Protein AF-A0A5T5I845-F1 (afdb_monomer_lite)

pLDDT: mean 85.7, std 6.38, range [66.94, 93.25]

Foldseek 3Di:
DVVVVLLVLLQVLLVVCVVLVHHSVVLSVVCVPVNSVVSVVVSVVVGRDDDPVNVVVVVVVVVVLVVLQVVLLVLLVCLCVVPVVVQVPPPLSVVLVVCSVPDDDDSVCSVVSVVNSVVSD

Structure (mmCIF, N/CA/C/O backbone):
data_AF-A0A5T5I845-F1
#
_entry.id   AF-A0A5T5I845-F1
#
loop_
_atom_site.group_PDB
_atom_site.id
_atom_site.type_symbol
_atom_site.label_atom_id
_atom_site.label_alt_id
_atom_site.label_comp_id
_atom_site.label_asym_id
_atom_site.label_entity_id
_atom_site.label_seq_id
_atom_site.pdbx_PDB_ins_code
_atom_site.Cartn_x
_atom_site.Cartn_y
_atom_site.Cartn_z
_atom_site.occupancy
_atom_site.B_iso_or_equiv
_atom_site.auth_seq_id
_atom_site.auth_comp_id
_atom_site.auth_asym_id
_atom_site.auth_atom_id
_atom_site.pdbx_PDB_model_num
ATOM 1 N N . MET A 1 1 ? 19.834 10.238 -40.947 1.00 74.06 1 MET A N 1
ATOM 2 C CA . MET A 1 1 ? 18.506 10.531 -40.353 1.00 74.06 1 MET A CA 1
ATOM 3 C C . MET A 1 1 ? 17.917 9.331 -39.608 1.00 74.06 1 MET A C 1
ATOM 5 O O . MET A 1 1 ? 17.541 9.505 -38.459 1.00 74.06 1 MET A O 1
ATOM 9 N N . LEU A 1 2 ? 17.911 8.118 -40.180 1.00 84.50 2 LEU A N 1
ATOM 10 C CA . LEU A 1 2 ? 17.360 6.916 -39.520 1.00 84.50 2 LEU A CA 1
ATOM 11 C C . LEU A 1 2 ? 18.059 6.535 -38.201 1.00 84.50 2 LEU A C 1
ATOM 13 O O . LEU A 1 2 ? 17.384 6.236 -37.226 1.00 84.50 2 LEU A O 1
ATOM 17 N N . ILE A 1 3 ? 19.392 6.623 -38.136 1.00 86.31 3 ILE A N 1
ATOM 18 C CA . ILE A 1 3 ? 20.166 6.300 -36.919 1.00 86.31 3 ILE A CA 1
ATOM 19 C C . ILE A 1 3 ? 19.835 7.264 -35.768 1.00 86.31 3 ILE A C 1
ATOM 21 O O . ILE A 1 3 ? 19.687 6.841 -34.627 1.00 86.31 3 ILE A O 1
ATOM 25 N N . VAL A 1 4 ? 19.668 8.556 -36.068 1.00 88.19 4 VAL A N 1
ATOM 26 C CA . VAL A 1 4 ? 19.324 9.576 -35.062 1.00 88.19 4 VAL A CA 1
ATOM 27 C C . VAL A 1 4 ? 17.933 9.314 -34.493 1.00 88.19 4 VAL A C 1
ATOM 29 O O . VAL A 1 4 ? 17.777 9.292 -33.278 1.00 88.19 4 VAL A O 1
ATOM 32 N N . LEU A 1 5 ? 16.943 9.053 -35.357 1.00 89.25 5 LEU A N 1
ATOM 33 C CA . LEU A 1 5 ? 15.585 8.691 -34.939 1.00 89.25 5 LEU A CA 1
ATOM 34 C C . LEU A 1 5 ? 15.585 7.423 -34.076 1.00 89.25 5 LEU A C 1
ATOM 36 O O . LEU A 1 5 ? 14.896 7.357 -33.062 1.00 89.25 5 LEU A O 1
ATOM 40 N N . TRP A 1 6 ? 16.390 6.436 -34.463 1.00 87.69 6 TRP A N 1
ATOM 41 C CA . TRP A 1 6 ? 16.510 5.172 -33.754 1.00 87.69 6 TRP A CA 1
ATOM 42 C C . TRP A 1 6 ? 17.094 5.346 -32.345 1.00 87.69 6 TRP A C 1
ATOM 44 O O . TRP A 1 6 ? 16.503 4.857 -31.388 1.00 87.69 6 TRP A O 1
ATOM 54 N N . ILE A 1 7 ? 18.170 6.125 -32.188 1.00 89.44 7 ILE A N 1
ATOM 55 C CA . ILE A 1 7 ? 18.731 6.467 -30.867 1.00 89.44 7 ILE A CA 1
ATOM 56 C C . ILE A 1 7 ? 17.715 7.254 -30.021 1.00 89.44 7 ILE A C 1
ATOM 58 O O . ILE A 1 7 ? 17.590 7.037 -28.819 1.00 89.44 7 ILE A O 1
ATOM 62 N N . LEU A 1 8 ? 16.947 8.153 -30.637 1.00 92.50 8 LEU A N 1
ATOM 63 C CA . LEU A 1 8 ? 15.915 8.921 -29.937 1.00 92.50 8 LEU A CA 1
ATOM 64 C C . LEU A 1 8 ? 14.813 8.002 -29.378 1.00 92.50 8 LEU A C 1
ATOM 66 O O . LEU A 1 8 ? 14.394 8.156 -28.231 1.00 92.50 8 LEU A O 1
ATOM 70 N N . LEU A 1 9 ? 14.397 7.003 -30.161 1.00 90.62 9 LEU A N 1
ATOM 71 C CA . LEU A 1 9 ? 13.430 5.982 -29.751 1.00 90.62 9 LEU A CA 1
ATOM 72 C C . LEU A 1 9 ? 13.957 5.099 -28.609 1.00 90.62 9 LEU A C 1
ATOM 74 O O . LEU A 1 9 ? 13.205 4.806 -27.680 1.00 90.62 9 LEU A O 1
ATOM 78 N N . THR A 1 10 ? 15.232 4.698 -28.629 1.00 92.06 10 THR A N 1
ATOM 79 C CA . THR A 1 10 ? 15.807 3.893 -27.535 1.00 92.06 10 THR A CA 1
ATOM 80 C C . THR A 1 10 ? 15.915 4.687 -26.233 1.00 92.06 10 THR A C 1
ATOM 82 O O . THR A 1 10 ? 15.591 4.158 -25.168 1.00 92.06 10 THR A O 1
ATOM 85 N N . ILE A 1 11 ? 16.276 5.974 -26.303 1.00 92.00 11 ILE A N 1
ATOM 86 C CA . ILE A 1 11 ? 16.280 6.878 -25.142 1.00 92.00 11 ILE A CA 1
ATOM 87 C C . ILE A 1 11 ? 14.862 7.050 -24.590 1.00 92.00 11 ILE A C 1
ATOM 89 O O . ILE A 1 11 ? 14.665 6.991 -23.376 1.00 92.00 11 ILE A O 1
ATOM 93 N N . LEU A 1 12 ? 13.860 7.213 -25.458 1.00 92.56 12 LEU A N 1
ATOM 94 C CA . LEU A 1 12 ? 12.468 7.362 -25.033 1.00 92.56 12 LEU A CA 1
ATOM 95 C C . LEU A 1 12 ? 11.982 6.144 -24.231 1.00 92.56 12 LEU A C 1
ATOM 97 O O . LEU A 1 12 ? 11.323 6.306 -23.204 1.00 92.56 12 LEU A O 1
ATOM 101 N N . ILE A 1 13 ? 12.359 4.932 -24.646 1.00 92.31 13 ILE A N 1
ATOM 102 C CA . ILE A 1 13 ? 12.024 3.689 -23.934 1.00 92.31 13 ILE A CA 1
ATOM 103 C C . ILE A 1 13 ? 12.753 3.600 -22.596 1.00 92.31 13 ILE A C 1
ATOM 105 O O . ILE A 1 13 ? 12.156 3.191 -21.604 1.00 92.31 13 ILE A O 1
ATOM 109 N N . ALA A 1 14 ? 14.015 4.027 -22.533 1.00 90.69 14 ALA A N 1
ATOM 110 C CA . ALA A 1 14 ? 14.765 4.080 -21.281 1.00 90.69 14 ALA A CA 1
ATOM 111 C C . ALA A 1 14 ? 14.109 5.037 -20.269 1.00 90.69 14 ALA A C 1
ATOM 113 O O . ALA A 1 14 ? 13.914 4.684 -19.105 1.00 90.69 14 ALA A O 1
ATOM 114 N N . VAL A 1 15 ? 13.695 6.227 -20.720 1.00 92.00 15 VAL A N 1
ATOM 115 C CA . VAL A 1 15 ? 12.955 7.195 -19.892 1.00 92.00 15 VAL A CA 1
ATOM 116 C C . VAL A 1 15 ? 11.607 6.622 -19.456 1.00 92.00 15 VAL A C 1
ATOM 118 O O . VAL A 1 15 ? 11.210 6.771 -18.298 1.00 92.00 15 VAL A O 1
ATOM 121 N N . TRP A 1 16 ? 10.905 5.933 -20.354 1.00 92.44 16 TRP A N 1
ATOM 122 C CA . TRP A 1 16 ? 9.638 5.291 -20.027 1.00 92.44 16 TRP A CA 1
ATOM 123 C C . TRP A 1 16 ? 9.810 4.189 -18.971 1.00 92.44 16 TRP A C 1
ATOM 125 O O . TRP A 1 16 ? 9.068 4.165 -17.989 1.00 92.44 16 TRP A O 1
ATOM 135 N N . ALA A 1 17 ? 10.843 3.355 -19.093 1.00 89.69 17 ALA A N 1
ATOM 136 C 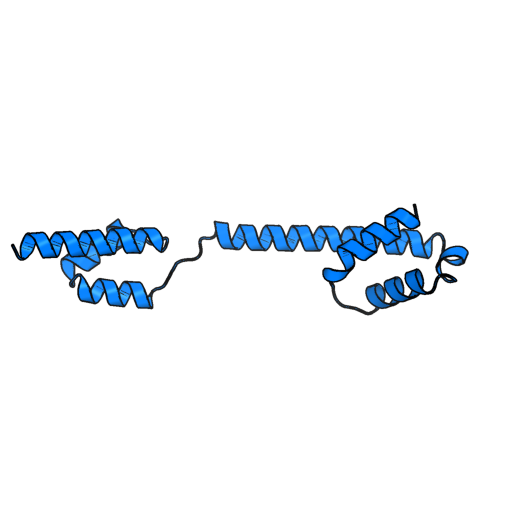CA . ALA A 1 17 ? 11.173 2.337 -18.103 1.00 89.69 17 ALA A CA 1
ATOM 137 C C . ALA A 1 17 ? 11.481 2.938 -16.721 1.00 89.69 17 ALA A C 1
ATOM 139 O O . ALA A 1 17 ? 11.016 2.409 -15.711 1.00 89.69 17 ALA A O 1
ATOM 140 N N . SER A 1 18 ? 12.178 4.081 -16.671 1.00 88.38 18 SER A N 1
ATOM 141 C CA . SER A 1 18 ? 12.433 4.804 -15.416 1.00 88.38 18 SER A CA 1
ATOM 142 C C . SER A 1 18 ? 11.137 5.236 -14.724 1.00 88.38 18 SER A C 1
ATOM 144 O O . SER A 1 18 ? 10.998 5.049 -13.517 1.00 88.38 18 SER A O 1
ATOM 146 N N . ARG A 1 19 ? 10.145 5.733 -15.478 1.00 87.44 19 ARG A N 1
ATOM 147 C CA . ARG A 1 19 ? 8.826 6.089 -14.918 1.00 87.44 19 ARG A CA 1
ATOM 148 C C . ARG A 1 19 ? 8.064 4.884 -14.370 1.00 87.44 19 ARG A C 1
ATOM 150 O O . ARG A 1 19 ? 7.177 5.049 -13.539 1.00 87.44 19 ARG A O 1
ATOM 157 N N . TRP A 1 20 ? 8.377 3.685 -14.849 1.00 88.50 20 TRP A N 1
ATOM 158 C CA . TRP A 1 20 ? 7.769 2.430 -14.402 1.00 88.50 20 TRP A CA 1
ATOM 159 C C . TRP A 1 20 ? 8.584 1.721 -13.324 1.00 88.50 20 TRP A C 1
ATOM 161 O O . TRP A 1 20 ? 8.325 0.551 -13.031 1.00 88.50 20 TRP A O 1
ATOM 171 N N . ASN A 1 21 ? 9.533 2.444 -12.719 1.00 84.56 21 ASN A N 1
ATOM 172 C CA . ASN A 1 21 ? 10.395 1.955 -11.651 1.00 84.56 21 ASN A CA 1
ATOM 173 C C . ASN A 1 21 ? 11.218 0.721 -12.074 1.00 84.56 21 ASN A C 1
ATOM 175 O O . ASN A 1 21 ? 11.518 -0.163 -11.277 1.00 84.56 21 ASN A O 1
ATOM 179 N N . ARG A 1 22 ? 11.560 0.646 -13.367 1.00 84.19 22 ARG A N 1
ATOM 180 C CA . ARG A 1 22 ? 12.441 -0.369 -13.958 1.00 84.19 22 ARG A CA 1
ATOM 181 C C . ARG A 1 22 ? 13.783 0.257 -14.325 1.00 84.19 22 ARG A C 1
ATOM 183 O O . ARG A 1 22 ? 13.891 1.472 -14.469 1.00 84.19 22 ARG A O 1
ATOM 190 N N . SER A 1 23 ? 14.809 -0.575 -14.504 1.00 88.12 23 SER A N 1
ATOM 191 C CA . SER A 1 23 ? 16.171 -0.130 -14.819 1.00 88.12 23 SER A CA 1
ATOM 192 C C . SER A 1 23 ? 16.252 0.537 -16.208 1.00 88.12 23 SER A C 1
ATOM 194 O O . SER A 1 23 ? 16.191 -0.156 -17.228 1.00 88.12 23 SER A O 1
ATOM 196 N N . PRO A 1 24 ? 16.427 1.871 -16.297 1.00 88.12 24 PRO A N 1
ATOM 197 C CA . PRO A 1 24 ? 16.442 2.570 -17.584 1.00 88.12 24 PRO A CA 1
ATOM 198 C C . PRO A 1 24 ? 17.623 2.143 -18.456 1.00 88.12 24 PRO A C 1
ATOM 200 O O . PRO A 1 24 ? 17.485 2.005 -19.667 1.00 88.12 24 PRO A O 1
ATOM 203 N N . THR A 1 25 ? 18.770 1.867 -17.835 1.00 90.25 25 THR A N 1
ATOM 204 C CA . TH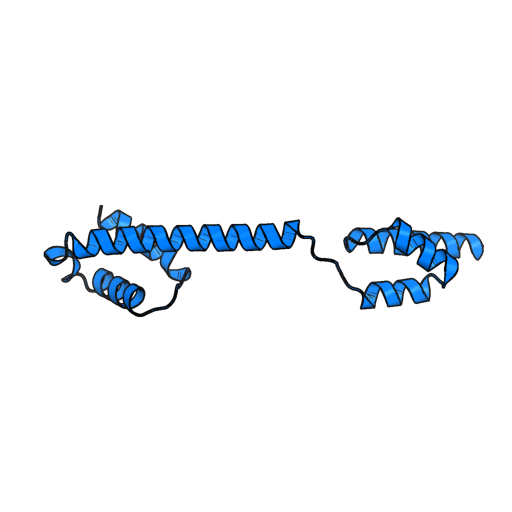R A 1 25 ? 19.976 1.373 -18.507 1.00 90.25 25 THR A CA 1
ATOM 205 C C . THR A 1 25 ? 19.762 -0.008 -19.120 1.00 90.25 25 THR A C 1
ATOM 207 O O . THR A 1 25 ? 20.133 -0.225 -20.269 1.00 90.25 25 THR A O 1
ATOM 210 N N . GLY A 1 26 ? 19.104 -0.925 -18.405 1.00 89.31 26 GLY A N 1
ATOM 211 C CA . GLY A 1 26 ? 18.775 -2.253 -18.928 1.00 89.31 26 GLY A CA 1
ATOM 212 C C . GLY A 1 26 ? 17.860 -2.165 -20.149 1.00 89.31 26 GLY A C 1
ATOM 213 O O . GLY A 1 26 ? 18.168 -2.719 -21.201 1.00 89.31 26 GLY A O 1
ATOM 214 N N . TRP A 1 27 ? 16.778 -1.391 -20.043 1.00 90.44 27 TRP A N 1
ATOM 215 C CA . TRP A 1 27 ? 15.829 -1.211 -21.144 1.00 90.44 27 TRP A CA 1
ATOM 216 C C . TRP A 1 27 ? 16.408 -0.449 -22.337 1.00 90.44 27 TRP A C 1
ATOM 218 O O . TRP A 1 27 ? 16.023 -0.732 -23.471 1.00 90.44 27 TRP A O 1
ATOM 228 N N . PHE A 1 28 ? 17.372 0.447 -22.112 1.00 92.06 28 PHE A N 1
ATOM 229 C CA . P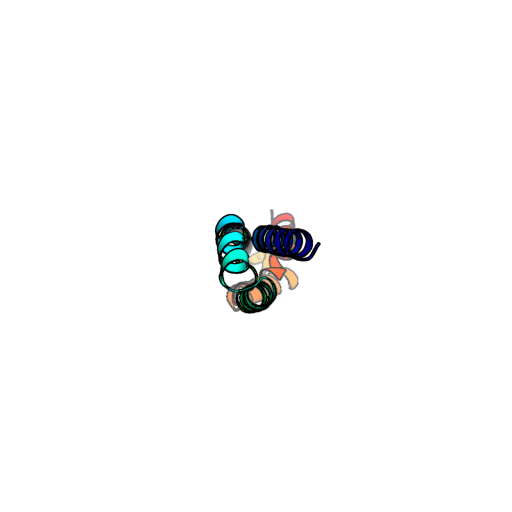HE A 1 28 ? 18.129 1.086 -23.185 1.00 92.06 28 PHE A CA 1
ATOM 230 C C . PHE A 1 28 ? 18.886 0.055 -24.033 1.00 92.06 28 PHE A C 1
ATOM 232 O O . PHE A 1 28 ? 18.718 0.040 -25.250 1.00 92.06 28 PHE A O 1
ATOM 239 N N . PHE A 1 29 ? 19.662 -0.846 -23.415 1.00 92.88 29 PHE A N 1
ATOM 240 C CA . PHE A 1 29 ? 20.405 -1.878 -24.152 1.00 92.88 29 PHE A CA 1
ATOM 241 C C . PHE A 1 29 ? 19.482 -2.880 -24.850 1.00 92.88 29 PHE A C 1
ATOM 243 O O . PHE A 1 29 ? 19.750 -3.279 -25.980 1.00 92.88 29 PHE A O 1
ATOM 250 N N . VAL A 1 30 ? 18.360 -3.243 -24.223 1.00 89.25 30 VAL A N 1
ATOM 251 C CA . VAL A 1 30 ? 17.361 -4.123 -24.847 1.00 89.25 30 VAL A CA 1
ATOM 252 C C . VAL A 1 30 ? 16.745 -3.448 -26.080 1.00 89.25 30 VAL A C 1
ATOM 254 O O . VAL A 1 30 ? 16.658 -4.064 -27.139 1.00 89.25 30 VAL A O 1
ATOM 257 N N . ALA A 1 31 ? 16.385 -2.161 -25.994 1.00 91.06 31 ALA A N 1
ATOM 258 C CA . ALA A 1 31 ? 15.914 -1.362 -27.133 1.00 91.06 31 ALA A CA 1
ATOM 259 C C . ALA A 1 31 ? 16.969 -1.189 -28.233 1.00 91.06 31 ALA A C 1
ATOM 261 O O . ALA A 1 31 ? 16.616 -1.215 -29.411 1.00 91.06 31 ALA A O 1
ATOM 262 N N . LEU A 1 32 ? 18.241 -1.063 -27.856 1.00 90.88 32 LEU A N 1
ATOM 263 C CA . LEU A 1 32 ? 19.370 -0.943 -28.774 1.00 90.88 32 LEU A CA 1
ATOM 264 C C . LEU A 1 32 ? 19.652 -2.249 -29.539 1.00 90.88 32 LEU A C 1
ATOM 266 O O . LEU A 1 32 ? 20.018 -2.207 -30.704 1.00 90.88 32 LEU A O 1
ATOM 270 N N . ILE A 1 33 ? 19.501 -3.417 -28.913 1.00 90.25 33 ILE A N 1
ATOM 271 C CA . ILE A 1 33 ? 19.865 -4.699 -29.543 1.00 90.25 33 ILE A CA 1
ATOM 272 C C . ILE A 1 33 ? 18.687 -5.309 -30.310 1.00 90.25 33 ILE A C 1
ATOM 274 O O . ILE A 1 33 ? 18.857 -5.748 -31.444 1.00 90.25 33 ILE A O 1
ATOM 278 N N . PHE A 1 34 ? 17.495 -5.351 -29.706 1.00 88.06 34 PHE A N 1
ATOM 279 C CA . PHE A 1 34 ? 16.361 -6.090 -30.273 1.00 88.06 34 PHE A CA 1
ATOM 280 C C . PHE A 1 34 ? 15.519 -5.254 -31.229 1.00 88.06 34 PHE A C 1
ATOM 282 O O . PHE A 1 34 ? 15.104 -5.756 -32.267 1.00 88.06 34 PHE A O 1
ATOM 289 N N . SER A 1 35 ? 15.242 -4.005 -30.855 1.00 89.94 35 SER A N 1
ATOM 290 C CA . SER A 1 35 ? 14.494 -2.977 -31.593 1.00 89.94 35 SER A CA 1
ATOM 291 C C . SER A 1 35 ? 13.723 -2.136 -30.573 1.00 89.94 35 SER A C 1
ATOM 293 O O . SER A 1 35 ? 13.112 -2.705 -29.661 1.00 89.94 35 SER A O 1
ATOM 295 N N . PRO A 1 36 ? 13.640 -0.806 -30.750 1.00 86.69 36 PRO A N 1
ATOM 296 C CA . PRO A 1 36 ? 12.819 0.033 -29.893 1.00 86.69 36 PRO A CA 1
ATOM 297 C C . PRO A 1 36 ? 11.347 -0.420 -29.852 1.00 86.69 36 PRO A C 1
ATOM 299 O O . PRO A 1 36 ? 10.716 -0.402 -28.800 1.00 86.69 36 PRO A O 1
ATOM 302 N N . VAL A 1 37 ? 10.793 -0.899 -30.970 1.00 89.75 37 VAL A N 1
ATOM 303 C CA . VAL A 1 37 ? 9.382 -1.325 -31.028 1.00 89.75 37 VAL A CA 1
ATOM 304 C C . VAL A 1 37 ? 9.142 -2.572 -30.175 1.00 89.75 37 VAL A C 1
ATOM 306 O O . VAL A 1 37 ? 8.186 -2.624 -29.405 1.00 89.75 37 VAL A O 1
ATOM 309 N N . ILE A 1 38 ? 10.033 -3.560 -30.269 1.00 91.69 38 ILE A N 1
ATOM 310 C CA . ILE A 1 38 ? 9.922 -4.814 -29.512 1.00 91.69 38 ILE A CA 1
ATOM 311 C C . ILE A 1 38 ? 10.086 -4.533 -28.017 1.00 91.69 38 ILE A C 1
ATOM 313 O O . ILE A 1 38 ? 9.308 -5.026 -27.201 1.00 91.69 38 ILE A O 1
ATOM 317 N N . SER A 1 39 ? 11.038 -3.674 -27.656 1.00 90.75 39 SER A N 1
ATOM 318 C CA . SER A 1 39 ? 11.265 -3.277 -26.267 1.00 90.75 39 SER A CA 1
ATOM 319 C C . SER A 1 39 ? 10.110 -2.481 -25.679 1.00 90.75 39 SER A C 1
ATOM 321 O O . SER A 1 39 ? 9.791 -2.668 -24.511 1.00 90.75 39 SER A O 1
ATOM 323 N N . ALA A 1 40 ? 9.438 -1.640 -26.467 1.00 89.25 40 ALA A N 1
ATOM 324 C CA . ALA A 1 40 ? 8.229 -0.947 -26.032 1.00 89.25 40 ALA A CA 1
ATOM 325 C C . ALA A 1 40 ? 7.094 -1.931 -25.692 1.00 89.25 40 ALA A C 1
ATOM 327 O O . ALA A 1 40 ? 6.456 -1.800 -24.648 1.00 89.25 40 ALA A O 1
ATOM 328 N N . VAL A 1 41 ? 6.872 -2.946 -26.535 1.00 93.25 41 VAL A N 1
ATOM 329 C CA . VAL A 1 41 ? 5.867 -3.996 -26.285 1.00 93.25 41 VAL A CA 1
ATOM 330 C C . VAL A 1 41 ? 6.244 -4.839 -25.066 1.00 93.25 41 VAL A C 1
ATOM 332 O O . VAL A 1 41 ? 5.405 -5.092 -24.204 1.00 93.25 41 VAL A O 1
ATOM 335 N N . ALA A 1 42 ? 7.511 -5.234 -24.948 1.00 91.00 42 ALA A N 1
ATOM 336 C CA . ALA A 1 42 ? 7.992 -5.980 -23.791 1.00 91.00 42 ALA A CA 1
ATOM 337 C C . ALA A 1 42 ? 7.864 -5.165 -22.493 1.00 91.00 42 ALA A C 1
ATOM 339 O O . ALA A 1 42 ? 7.456 -5.714 -21.470 1.00 91.00 42 ALA A O 1
ATOM 340 N N . LEU A 1 43 ? 8.153 -3.859 -22.532 1.00 88.38 43 LEU A N 1
ATOM 341 C CA . LEU A 1 43 ? 7.987 -2.969 -21.385 1.00 88.38 43 LEU A CA 1
ATOM 342 C C . LEU A 1 43 ? 6.514 -2.904 -20.974 1.00 88.38 43 LEU A C 1
ATOM 344 O O . LEU A 1 43 ? 6.231 -3.083 -19.793 1.00 88.38 43 LEU A O 1
ATOM 348 N N . LEU A 1 44 ? 5.596 -2.743 -21.940 1.00 89.56 44 LEU A N 1
ATOM 349 C CA . LEU A 1 44 ? 4.143 -2.749 -21.723 1.00 89.56 44 LEU A CA 1
ATOM 350 C C . LEU A 1 44 ? 3.662 -4.009 -21.005 1.00 89.56 44 LEU A C 1
ATOM 352 O O . LEU A 1 44 ? 2.957 -3.899 -20.005 1.00 89.56 44 LEU A O 1
ATOM 356 N N . ILE A 1 45 ? 4.063 -5.186 -21.492 1.00 90.94 45 ILE A N 1
ATOM 357 C CA . ILE A 1 45 ? 3.678 -6.475 -20.898 1.00 90.94 45 ILE A CA 1
ATOM 358 C C . ILE A 1 45 ? 4.249 -6.610 -19.484 1.00 90.94 45 ILE A C 1
ATOM 360 O O . ILE A 1 45 ? 3.581 -7.116 -18.586 1.00 90.94 45 ILE A O 1
ATOM 364 N N . ALA A 1 46 ? 5.478 -6.139 -19.270 1.00 86.25 46 ALA A N 1
ATOM 365 C CA . ALA A 1 46 ? 6.132 -6.223 -17.976 1.00 86.25 46 ALA A CA 1
ATOM 366 C C . ALA A 1 46 ? 5.465 -5.316 -16.918 1.00 86.25 46 ALA A C 1
ATOM 368 O O . ALA A 1 46 ? 5.564 -5.595 -15.722 1.00 86.25 46 ALA A O 1
ATOM 369 N N . GLY A 1 47 ? 4.791 -4.241 -17.331 1.00 83.94 47 GLY A N 1
ATOM 370 C CA . GLY A 1 47 ? 4.065 -3.347 -16.432 1.00 83.94 47 GLY A CA 1
ATOM 371 C C . GLY A 1 47 ? 4.961 -2.589 -15.442 1.00 83.94 47 GLY A C 1
ATOM 372 O O . GLY A 1 47 ? 6.196 -2.689 -15.448 1.00 83.94 47 GLY A O 1
ATOM 373 N N . ARG A 1 48 ? 4.322 -1.799 -14.573 1.00 83.00 48 ARG A N 1
ATOM 374 C CA . ARG A 1 48 ? 4.999 -1.025 -13.523 1.00 83.00 48 ARG A CA 1
ATOM 375 C C . ARG A 1 48 ? 5.400 -1.936 -12.364 1.00 83.00 48 ARG A C 1
ATOM 377 O O . ARG A 1 48 ? 4.590 -2.724 -11.890 1.00 83.00 48 ARG A O 1
ATOM 384 N N . VAL A 1 49 ? 6.633 -1.783 -11.885 1.00 81.31 49 VAL A N 1
ATOM 385 C CA . VAL A 1 49 ? 7.086 -2.445 -10.657 1.00 81.31 49 VAL A CA 1
ATOM 386 C C . VAL A 1 49 ? 6.653 -1.595 -9.467 1.00 81.31 49 VAL A C 1
ATOM 388 O O . VAL A 1 49 ? 7.069 -0.442 -9.340 1.00 81.31 49 VAL A O 1
ATOM 391 N N . THR A 1 50 ? 5.806 -2.151 -8.606 1.00 71.69 50 THR A N 1
ATOM 392 C CA . THR A 1 50 ? 5.477 -1.552 -7.308 1.00 71.69 50 THR A CA 1
ATOM 393 C C . THR A 1 50 ? 6.709 -1.650 -6.418 1.00 71.69 50 THR A C 1
ATOM 395 O O . THR A 1 50 ? 7.252 -2.738 -6.238 1.00 71.69 50 THR A O 1
ATOM 398 N N . THR A 1 51 ? 7.200 -0.524 -5.904 1.00 72.94 51 THR A N 1
ATOM 399 C CA . THR A 1 51 ? 8.370 -0.536 -5.015 1.00 72.94 51 THR A CA 1
ATOM 400 C C . THR A 1 51 ? 7.997 -1.188 -3.690 1.00 72.94 51 THR A C 1
ATOM 402 O O . THR A 1 51 ? 6.913 -0.927 -3.166 1.00 72.94 51 THR A O 1
ATOM 405 N N . ASP A 1 52 ? 8.936 -1.902 -3.072 1.00 69.31 52 ASP A N 1
ATOM 406 C CA . ASP A 1 52 ? 8.801 -2.373 -1.688 1.00 69.31 52 ASP A CA 1
ATOM 407 C C . ASP A 1 52 ? 8.421 -1.235 -0.730 1.00 69.31 52 ASP A C 1
ATOM 409 O O . ASP A 1 52 ? 7.645 -1.440 0.191 1.00 69.31 52 ASP A O 1
ATOM 413 N N . ALA A 1 53 ? 8.867 -0.002 -0.992 1.00 66.94 53 ALA A N 1
ATOM 414 C CA . ALA A 1 53 ? 8.478 1.190 -0.240 1.00 66.94 53 ALA A CA 1
ATOM 415 C C . ALA A 1 53 ? 6.983 1.550 -0.364 1.00 66.94 53 ALA A C 1
ATOM 417 O O . ALA A 1 53 ? 6.384 2.000 0.609 1.00 66.94 53 ALA A O 1
ATOM 418 N N . GLU A 1 54 ? 6.364 1.359 -1.534 1.00 68.00 54 GLU A N 1
ATOM 419 C CA . GLU A 1 54 ? 4.929 1.611 -1.734 1.00 68.00 54 GLU A CA 1
ATOM 420 C C . GLU A 1 54 ? 4.099 0.526 -1.039 1.00 68.00 54 GLU A C 1
ATOM 422 O O . GLU A 1 54 ? 3.124 0.836 -0.353 1.00 68.00 54 GLU A O 1
ATOM 427 N N . THR A 1 55 ? 4.537 -0.730 -1.142 1.00 70.94 55 THR A N 1
ATOM 428 C CA . THR A 1 55 ? 3.941 -1.869 -0.435 1.00 70.94 55 THR A CA 1
ATOM 429 C C . THR A 1 55 ? 4.078 -1.703 1.079 1.00 70.94 55 THR A C 1
ATOM 431 O O . THR A 1 55 ? 3.089 -1.787 1.805 1.00 70.94 55 THR A O 1
ATOM 434 N N . GLN A 1 56 ? 5.268 -1.353 1.569 1.00 68.31 56 GLN A N 1
ATOM 435 C CA . GLN A 1 56 ? 5.537 -1.137 2.988 1.00 68.31 56 GLN A CA 1
ATOM 436 C C . GLN A 1 56 ? 4.776 0.074 3.532 1.00 68.31 56 GLN A C 1
ATOM 438 O O . GLN A 1 56 ? 4.270 0.025 4.646 1.00 68.31 56 GLN A O 1
ATOM 443 N N . ALA A 1 57 ? 4.626 1.155 2.760 1.00 70.94 57 ALA A N 1
ATOM 444 C CA . ALA A 1 57 ? 3.822 2.303 3.175 1.00 70.94 57 ALA A CA 1
ATOM 445 C C . ALA A 1 57 ? 2.335 1.948 3.329 1.00 70.94 57 ALA A C 1
ATOM 447 O O . ALA A 1 57 ? 1.662 2.494 4.204 1.00 70.94 57 ALA A O 1
ATOM 448 N N . GLN A 1 58 ? 1.810 1.042 2.500 1.00 73.25 58 GLN A N 1
ATOM 449 C CA . GLN A 1 58 ? 0.441 0.543 2.642 1.00 73.25 58 GLN A CA 1
ATOM 450 C C . GLN A 1 58 ? 0.301 -0.399 3.841 1.00 73.25 58 GLN A C 1
ATOM 452 O O . GLN A 1 58 ? -0.630 -0.226 4.626 1.00 73.25 58 GLN A O 1
ATOM 457 N N . VAL A 1 59 ? 1.253 -1.318 4.031 1.00 75.75 59 VAL A N 1
ATOM 458 C CA . VAL A 1 59 ? 1.307 -2.218 5.195 1.00 75.75 59 VAL A CA 1
ATOM 459 C C . VAL A 1 59 ? 1.398 -1.416 6.495 1.00 75.75 59 VAL A C 1
ATOM 461 O O . VAL A 1 59 ? 0.535 -1.560 7.351 1.00 75.75 59 VAL A O 1
ATOM 464 N N . ASN A 1 60 ? 2.325 -0.458 6.593 1.00 78.00 60 ASN A N 1
ATOM 465 C CA . ASN A 1 60 ? 2.483 0.401 7.771 1.00 78.00 60 ASN A CA 1
ATOM 466 C C . ASN A 1 60 ? 1.204 1.191 8.096 1.00 78.00 60 ASN A C 1
ATOM 468 O O . ASN A 1 60 ? 0.844 1.344 9.261 1.00 78.00 60 ASN A O 1
ATOM 472 N N . LYS A 1 61 ? 0.495 1.704 7.079 1.00 78.50 61 LYS A N 1
ATOM 473 C CA . LYS A 1 61 ? -0.788 2.404 7.278 1.00 78.50 61 LYS A CA 1
ATOM 474 C C . LYS A 1 61 ? -1.886 1.461 7.763 1.00 78.50 61 LYS A C 1
ATOM 476 O O . LYS A 1 61 ? -2.700 1.856 8.598 1.00 78.50 61 LYS A O 1
ATOM 481 N N . MET A 1 62 ? -1.923 0.242 7.233 1.00 77.44 62 MET A N 1
ATOM 482 C CA . MET A 1 62 ? -2.875 -0.782 7.647 1.00 77.44 62 MET A CA 1
ATOM 483 C C . MET A 1 62 ? -2.612 -1.223 9.091 1.00 77.44 62 MET A C 1
ATOM 485 O O . MET A 1 62 ? -3.550 -1.273 9.883 1.00 77.44 62 MET A O 1
ATOM 489 N N . ASP A 1 63 ? -1.348 -1.439 9.457 1.00 83.81 63 ASP A N 1
ATOM 490 C CA . ASP A 1 63 ? -0.932 -1.786 10.817 1.00 83.81 63 ASP A CA 1
ATOM 491 C C . ASP A 1 63 ? -1.235 -0.658 11.807 1.00 83.81 63 ASP A C 1
ATOM 493 O O . ASP A 1 63 ? -1.788 -0.910 12.875 1.00 83.81 63 ASP A O 1
ATOM 497 N N . ALA A 1 64 ? -0.964 0.599 11.440 1.00 85.62 64 ALA A N 1
ATOM 498 C CA . ALA A 1 64 ? -1.299 1.753 12.273 1.00 85.62 64 ALA A CA 1
ATOM 499 C C . ALA A 1 64 ? -2.809 1.842 12.547 1.00 85.62 64 ALA A C 1
ATOM 501 O O . ALA A 1 64 ? -3.220 1.981 13.698 1.00 85.62 64 ALA A O 1
ATOM 502 N N . ARG A 1 65 ? -3.641 1.691 11.507 1.00 86.88 65 ARG A N 1
ATOM 503 C CA . ARG A 1 65 ? -5.106 1.711 11.643 1.00 86.88 65 ARG A CA 1
ATOM 504 C C . ARG A 1 65 ? -5.620 0.526 12.465 1.00 86.88 65 ARG A C 1
ATOM 506 O O . ARG A 1 65 ? -6.548 0.681 13.256 1.00 86.88 65 ARG A O 1
ATOM 513 N N . LYS A 1 66 ? -5.010 -0.650 12.299 1.00 88.00 66 LYS A N 1
ATOM 514 C CA . LYS A 1 66 ? -5.314 -1.844 13.092 1.00 88.00 66 LYS A CA 1
ATOM 515 C C . LYS A 1 66 ? -5.012 -1.629 14.567 1.00 88.00 66 LYS A C 1
ATOM 517 O O . LYS A 1 66 ? -5.882 -1.873 15.398 1.00 88.00 66 LYS A O 1
ATOM 522 N N . ASN A 1 67 ? -3.818 -1.141 14.878 1.00 86.69 67 ASN A N 1
ATOM 523 C CA . ASN A 1 67 ? -3.401 -0.868 16.248 1.00 86.69 67 ASN A CA 1
ATOM 524 C C . ASN A 1 67 ? -4.288 0.201 16.899 1.00 86.69 67 ASN A C 1
ATOM 526 O O . ASN A 1 67 ? -4.715 0.023 18.036 1.00 86.69 67 ASN A O 1
ATOM 530 N N . GLU A 1 68 ? -4.636 1.259 16.160 1.00 89.44 68 GLU A N 1
ATOM 531 C CA . GLU A 1 68 ? -5.560 2.300 16.619 1.00 89.44 68 GLU A CA 1
ATOM 532 C C . GLU A 1 68 ? -6.939 1.727 16.973 1.00 89.44 68 GLU A C 1
ATOM 534 O O . GLU A 1 68 ? -7.455 1.981 18.061 1.00 89.44 68 GLU A O 1
ATOM 539 N N . PHE A 1 69 ? -7.528 0.919 16.089 1.00 90.88 69 PHE A N 1
ATOM 540 C CA . PHE A 1 69 ? -8.822 0.293 16.358 1.00 90.88 69 PHE A CA 1
ATOM 541 C C . PHE A 1 69 ? -8.772 -0.644 17.567 1.00 90.88 69 PHE A C 1
ATOM 543 O O . PHE A 1 69 ? -9.671 -0.607 18.403 1.00 90.88 69 PHE A O 1
ATOM 550 N N . LEU A 1 70 ? -7.731 -1.478 17.673 1.00 88.88 70 LEU A N 1
ATOM 551 C CA . LEU A 1 70 ? -7.584 -2.418 18.784 1.00 88.88 70 LEU A CA 1
ATOM 552 C C . LEU A 1 70 ? -7.477 -1.691 20.125 1.00 88.88 70 LEU A C 1
ATOM 554 O O . LEU A 1 70 ? -8.139 -2.105 21.072 1.00 88.88 70 LEU A O 1
ATOM 558 N N . PHE A 1 71 ? -6.708 -0.602 20.175 1.00 90.44 71 PHE A N 1
ATOM 559 C CA . PHE A 1 71 ? -6.574 0.233 21.366 1.00 90.44 71 PHE A CA 1
ATOM 560 C C . PHE A 1 71 ? -7.913 0.857 21.772 1.00 90.44 71 PHE A C 1
ATOM 562 O O . PHE A 1 71 ? -8.345 0.712 22.910 1.00 90.44 71 PHE A O 1
ATOM 569 N N . LEU A 1 72 ? -8.608 1.495 20.827 1.00 91.31 72 LEU A N 1
ATOM 570 C CA . LEU A 1 72 ? -9.899 2.129 21.099 1.00 91.31 72 LEU A CA 1
ATOM 571 C C . LEU A 1 72 ? -10.968 1.112 21.503 1.00 91.31 72 LEU A C 1
ATOM 573 O O . LEU A 1 72 ? -11.782 1.385 22.378 1.00 91.31 72 LEU A O 1
ATOM 577 N N . ARG A 1 73 ? -10.980 -0.069 20.881 1.00 89.81 73 ARG A N 1
ATOM 578 C CA . ARG A 1 73 ? -11.886 -1.151 21.266 1.00 89.81 73 ARG A CA 1
ATOM 579 C C . ARG A 1 73 ? -11.630 -1.586 22.707 1.00 89.81 73 ARG A C 1
ATOM 581 O O . ARG A 1 73 ? -12.591 -1.742 23.451 1.00 89.81 73 ARG A O 1
ATOM 588 N N . ASP A 1 74 ? -10.369 -1.799 23.072 1.00 90.50 74 ASP A N 1
ATOM 589 C CA . ASP A 1 74 ? -9.982 -2.227 24.418 1.00 90.50 74 ASP A CA 1
ATOM 590 C C . ASP A 1 74 ? -10.359 -1.172 25.469 1.00 90.50 74 ASP A C 1
ATOM 592 O O . ASP A 1 74 ? -11.049 -1.475 26.441 1.00 90.50 74 ASP A O 1
ATOM 596 N N . GLU A 1 75 ? -10.032 0.097 25.204 1.00 91.50 75 GLU A N 1
ATOM 597 C CA . GLU A 1 75 ? -10.380 1.228 26.068 1.00 91.50 75 GLU A CA 1
ATOM 598 C C . GLU A 1 75 ? -11.899 1.381 26.230 1.00 91.50 75 GLU A C 1
ATOM 600 O O . GLU A 1 75 ? -12.401 1.523 27.347 1.00 91.50 75 GLU A O 1
ATOM 605 N N . PHE A 1 76 ? -12.651 1.301 25.130 1.00 91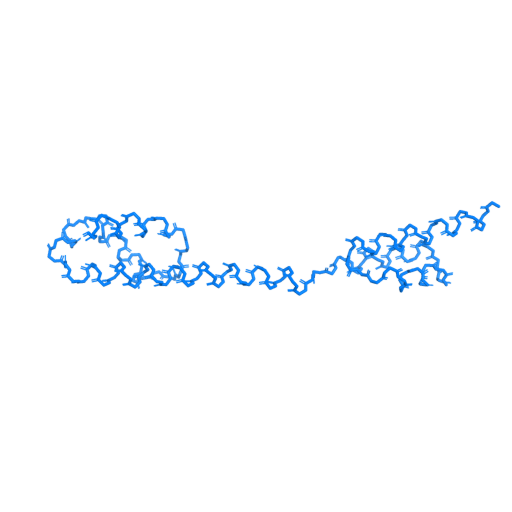.19 76 PHE A N 1
ATOM 606 C CA . PHE A 1 76 ? -14.109 1.334 25.163 1.00 91.19 76 PHE A CA 1
ATOM 607 C C . PHE A 1 76 ? -14.685 0.167 25.969 1.00 91.19 76 PHE A C 1
ATOM 609 O O . PHE A 1 76 ? -15.551 0.387 26.812 1.00 91.19 76 PHE A O 1
ATOM 616 N N . MET A 1 77 ? -14.219 -1.066 25.736 1.00 89.75 77 MET A N 1
ATOM 617 C CA . MET A 1 77 ? -14.717 -2.239 26.460 1.00 89.75 77 MET A CA 1
ATOM 618 C C . MET A 1 77 ? -14.426 -2.132 27.955 1.00 89.75 77 MET A C 1
ATOM 620 O O . MET A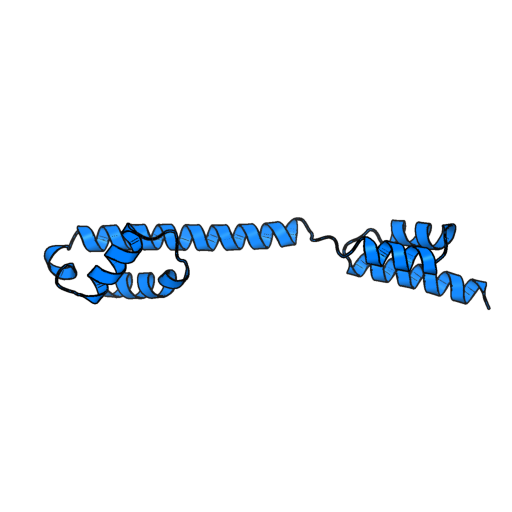 1 77 ? -15.309 -2.415 28.762 1.00 89.75 77 MET A O 1
ATOM 624 N N . HIS A 1 78 ? -13.239 -1.656 28.329 1.00 89.50 78 HIS A N 1
ATOM 625 C CA . HIS A 1 78 ? -12.895 -1.410 29.724 1.00 89.50 78 HIS A CA 1
ATOM 626 C C . HIS A 1 78 ? -13.825 -0.364 30.367 1.00 89.50 78 HIS A C 1
ATOM 628 O O . HIS A 1 78 ? -14.366 -0.595 31.450 1.00 89.50 78 HIS A O 1
ATOM 634 N N . LEU A 1 79 ? -14.066 0.773 29.704 1.00 88.69 79 LEU A N 1
ATOM 635 C CA . LEU A 1 79 ? -14.971 1.820 30.205 1.00 88.69 79 LEU A CA 1
ATOM 636 C C . LEU A 1 79 ? -16.426 1.348 30.311 1.00 88.69 79 LEU A C 1
ATOM 638 O O . LEU A 1 79 ? -17.108 1.668 31.285 1.00 88.69 79 LEU A O 1
ATOM 642 N N . TYR A 1 80 ? -16.885 0.568 29.332 1.00 87.94 80 TYR A N 1
ATOM 643 C CA . TYR A 1 80 ? -18.231 0.010 29.319 1.00 87.94 80 TYR A CA 1
ATOM 644 C C . TYR A 1 80 ? -18.446 -0.968 30.479 1.00 87.94 80 TYR A C 1
ATOM 646 O O . TYR A 1 80 ? -19.416 -0.826 31.215 1.00 87.94 80 TYR A O 1
ATOM 654 N N . ILE A 1 81 ? -17.520 -1.914 30.678 1.00 87.56 81 ILE A N 1
ATOM 655 C CA . ILE A 1 81 ? -17.613 -2.939 31.730 1.00 87.56 81 ILE A CA 1
ATOM 656 C C . ILE A 1 81 ? -17.446 -2.319 33.125 1.00 87.56 81 ILE A C 1
ATOM 658 O O . ILE A 1 81 ? -18.185 -2.651 34.045 1.00 87.56 81 ILE A O 1
ATOM 662 N N . SER A 1 82 ? -16.511 -1.378 33.295 1.00 87.44 82 SER A N 1
ATOM 663 C CA . SER A 1 82 ? -16.275 -0.711 34.590 1.00 87.44 82 SER A CA 1
ATOM 664 C C . SER A 1 82 ? -17.447 0.146 35.076 1.00 87.44 82 SER A C 1
ATOM 666 O O . SER A 1 82 ? -17.540 0.426 36.267 1.00 87.44 82 SER A O 1
ATOM 668 N N . ASN A 1 83 ? -18.340 0.563 34.176 1.00 85.56 83 ASN A N 1
ATOM 669 C CA . ASN A 1 83 ? -19.509 1.389 34.484 1.00 85.56 83 ASN A CA 1
ATOM 670 C C . ASN A 1 83 ? -20.789 0.796 33.875 1.00 85.56 83 ASN A C 1
ATOM 672 O O . ASN A 1 83 ? -21.656 1.527 33.377 1.00 85.56 83 ASN A O 1
ATOM 676 N N . GLU A 1 84 ? -20.904 -0.533 33.902 1.00 81.44 84 GLU A N 1
ATOM 677 C CA . GLU A 1 84 ? -21.987 -1.270 33.249 1.00 81.44 84 GLU A CA 1
ATOM 678 C C . GLU A 1 84 ? -23.372 -0.767 33.686 1.00 81.44 84 GLU A C 1
ATOM 680 O O . GLU A 1 84 ? -24.241 -0.548 32.845 1.00 81.44 84 GLU A O 1
ATOM 685 N N . ASP A 1 85 ? -23.571 -0.449 34.968 1.00 82.50 85 ASP A N 1
ATOM 686 C CA . ASP A 1 85 ? -24.849 0.050 35.504 1.00 82.50 85 ASP A CA 1
ATOM 687 C C . ASP A 1 85 ? -25.350 1.342 34.834 1.00 82.50 85 ASP A C 1
ATOM 689 O O . ASP A 1 85 ? -26.559 1.591 34.735 1.00 82.50 85 ASP A O 1
ATOM 693 N N . LYS A 1 86 ? -24.415 2.178 34.369 1.00 82.38 86 LYS A N 1
ATOM 694 C CA . LYS A 1 86 ? -24.686 3.465 33.719 1.00 82.38 86 LYS A CA 1
ATOM 695 C C . LYS A 1 86 ? -24.840 3.303 32.209 1.00 82.38 86 LYS A C 1
ATOM 697 O O . LYS A 1 86 ? -25.752 3.886 31.623 1.00 82.38 86 LYS A O 1
ATOM 702 N N . TYR A 1 87 ? -23.964 2.522 31.575 1.00 79.69 87 TYR A N 1
ATOM 703 C CA . TYR A 1 87 ? -23.895 2.422 30.113 1.00 79.69 87 TYR A CA 1
ATOM 704 C C . TYR A 1 87 ? -24.733 1.281 29.519 1.00 79.69 87 TYR A C 1
ATOM 706 O O . TYR A 1 87 ? -25.109 1.367 28.352 1.00 79.69 87 TYR A O 1
ATOM 714 N N . SER A 1 88 ? -25.134 0.278 30.305 1.00 74.12 88 SER A N 1
ATOM 715 C CA . SER A 1 88 ? -26.100 -0.757 29.887 1.00 74.12 88 SER A CA 1
ATOM 716 C C . SER A 1 88 ? -27.489 -0.189 29.579 1.00 74.12 88 SER A C 1
ATOM 718 O O . SER A 1 88 ? -28.197 -0.712 28.717 1.00 74.12 88 SER A O 1
ATOM 720 N N . LYS A 1 89 ? -27.860 0.913 30.246 1.00 82.00 89 LYS A N 1
ATOM 721 C CA . LYS A 1 89 ? -29.114 1.651 30.022 1.00 82.00 89 LYS A CA 1
ATOM 722 C C . LYS A 1 89 ? -29.065 2.562 28.794 1.00 82.00 89 LYS A C 1
ATOM 724 O O . LYS A 1 89 ? -30.111 3.004 28.329 1.00 82.00 89 LYS A O 1
ATOM 729 N N . ASN A 1 90 ? -27.871 2.857 28.278 1.00 82.75 90 ASN A N 1
ATOM 730 C CA . ASN A 1 90 ? -27.700 3.650 27.068 1.00 82.75 90 ASN A CA 1
ATOM 731 C C . ASN A 1 90 ? -27.731 2.727 25.843 1.00 82.75 90 ASN A C 1
ATOM 733 O O . ASN A 1 90 ? -26.802 1.955 25.599 1.00 82.75 90 ASN A O 1
ATOM 737 N N . GLU A 1 91 ? -28.797 2.840 25.055 1.00 83.94 91 GLU A N 1
ATOM 738 C CA . GLU A 1 91 ? -29.026 2.013 23.871 1.00 83.94 91 GLU A CA 1
ATOM 739 C C . GLU A 1 91 ? -27.903 2.152 22.829 1.00 83.94 91 GLU A C 1
ATOM 741 O O . GLU A 1 91 ? -27.463 1.154 22.261 1.00 83.94 91 GLU A O 1
ATOM 746 N N . ALA A 1 92 ? -27.348 3.357 22.661 1.00 84.88 92 ALA A N 1
ATOM 747 C CA . ALA A 1 92 ? -26.257 3.609 21.724 1.00 84.88 92 ALA A CA 1
ATOM 748 C C . ALA A 1 92 ? -24.932 2.971 22.180 1.00 84.88 92 ALA A C 1
ATOM 750 O O . ALA A 1 92 ? -24.203 2.407 21.366 1.00 84.88 92 ALA A O 1
ATOM 751 N N . ALA A 1 93 ? -24.614 3.021 23.478 1.00 85.00 93 ALA A N 1
ATOM 752 C CA . ALA A 1 93 ? -23.406 2.381 24.008 1.00 85.00 93 ALA A CA 1
ATOM 753 C C . ALA A 1 93 ? -23.510 0.848 23.941 1.00 85.00 93 ALA A C 1
ATOM 755 O O . ALA A 1 93 ? -22.547 0.173 23.575 1.00 85.00 93 ALA A O 1
ATOM 756 N N . LYS A 1 94 ? -24.697 0.303 24.236 1.00 87.19 94 LYS A N 1
ATOM 757 C CA . LYS A 1 94 ? -24.987 -1.131 24.144 1.00 87.19 94 LYS A CA 1
ATOM 758 C C . LYS A 1 94 ? -24.900 -1.653 22.708 1.00 87.19 94 LYS A C 1
ATOM 760 O O . LYS A 1 94 ? -24.286 -2.694 22.490 1.00 87.19 94 LYS A O 1
ATOM 765 N N . ASP A 1 95 ? -25.465 -0.939 21.734 1.00 87.88 95 ASP A N 1
ATOM 766 C CA . ASP A 1 95 ? -25.380 -1.308 20.313 1.00 87.88 95 ASP A CA 1
ATOM 767 C C . ASP A 1 95 ? -23.922 -1.373 19.832 1.00 87.88 95 ASP A C 1
ATOM 769 O O . ASP A 1 95 ? -23.504 -2.359 19.221 1.00 87.88 95 ASP A O 1
ATOM 773 N N . VAL A 1 96 ? -23.112 -0.369 20.186 1.00 86.94 96 VAL A N 1
ATOM 774 C CA . VAL A 1 96 ? -21.682 -0.339 19.847 1.00 86.94 96 VAL A CA 1
ATOM 775 C C . VAL A 1 96 ? -20.926 -1.497 20.511 1.00 86.94 96 VAL A C 1
ATOM 777 O O . VAL A 1 96 ? -20.141 -2.166 19.840 1.00 86.94 96 VAL A O 1
ATOM 780 N N . TYR A 1 97 ? -21.198 -1.796 21.786 1.00 87.38 97 TYR A N 1
ATOM 781 C CA . TYR A 1 97 ? -20.598 -2.938 22.486 1.00 87.38 97 TYR A CA 1
ATOM 782 C C . TYR A 1 97 ? -20.930 -4.277 21.813 1.00 87.38 97 TYR A C 1
ATOM 784 O O . TYR A 1 97 ? -20.027 -5.059 21.522 1.00 87.38 97 TYR A O 1
ATOM 792 N N . VAL A 1 98 ? -22.207 -4.527 21.502 1.00 86.94 98 VAL A N 1
ATOM 793 C CA . VAL A 1 98 ? -22.653 -5.770 20.849 1.00 86.94 98 VAL A CA 1
ATOM 794 C C . VAL A 1 98 ? -22.019 -5.922 19.466 1.00 86.94 98 VAL A C 1
ATOM 796 O O . VAL A 1 98 ? -21.565 -7.013 19.116 1.00 86.94 98 VAL A O 1
ATOM 799 N N . LYS A 1 99 ? -21.929 -4.832 18.695 1.00 87.00 99 LYS A N 1
ATOM 800 C CA . LYS A 1 99 ? -21.230 -4.823 17.403 1.00 87.00 99 LYS A CA 1
ATOM 801 C C . LYS A 1 99 ? -19.755 -5.174 17.564 1.00 87.00 99 LYS A C 1
ATOM 803 O O . LYS A 1 99 ? -19.263 -6.024 16.835 1.00 87.00 99 LYS A O 1
ATOM 808 N N . LEU A 1 100 ? -19.054 -4.586 18.531 1.00 87.50 100 LEU A N 1
ATOM 809 C CA . LEU A 1 100 ? -17.629 -4.855 18.762 1.00 87.50 100 LEU A CA 1
ATOM 810 C C . LEU A 1 100 ? -17.352 -6.262 19.308 1.00 87.50 100 LEU A C 1
ATOM 812 O O . LEU A 1 100 ? -16.284 -6.808 19.039 1.00 87.50 100 LEU A O 1
ATOM 816 N N . ALA A 1 101 ? -18.283 -6.832 20.075 1.00 84.00 101 ALA A N 1
ATOM 817 C CA . ALA A 1 101 ? -18.163 -8.172 20.643 1.00 84.00 101 ALA A CA 1
ATOM 818 C C . ALA A 1 101 ? -18.412 -9.278 19.602 1.00 84.00 101 ALA A C 1
ATOM 820 O O . ALA A 1 101 ? -17.736 -10.304 19.629 1.00 84.00 101 ALA A O 1
ATOM 821 N N . ASN A 1 102 ? -19.353 -9.061 18.674 1.00 80.94 102 ASN A N 1
ATOM 822 C CA . ASN A 1 102 ? -19.774 -10.073 17.698 1.00 80.94 102 ASN A CA 1
ATOM 823 C C . ASN A 1 102 ? -19.182 -9.887 16.291 1.00 80.94 102 ASN A C 1
ATOM 825 O O . ASN A 1 102 ? -19.264 -10.806 15.477 1.00 80.94 102 ASN A O 1
ATOM 829 N N . SER A 1 103 ? -18.617 -8.719 15.971 1.00 71.69 103 SER A N 1
ATOM 830 C CA . SER A 1 103 ? -18.090 -8.418 14.635 1.00 71.69 103 SER A CA 1
ATOM 831 C C . SER A 1 103 ? -16.580 -8.615 14.534 1.00 71.69 103 SER A C 1
ATOM 833 O O . SER A 1 103 ? -15.810 -8.286 15.438 1.00 71.69 103 SER A O 1
ATOM 835 N N . SER A 1 104 ? -16.140 -9.053 13.351 1.00 69.06 104 SER A N 1
ATOM 836 C CA . SER A 1 104 ? -14.763 -8.867 12.894 1.00 69.06 104 SER A CA 1
ATOM 837 C C . SER A 1 104 ? -14.383 -7.381 12.879 1.00 69.06 104 SER A C 1
ATOM 839 O O . SER A 1 104 ? -15.252 -6.511 12.834 1.00 69.06 104 SER A O 1
ATOM 841 N N . ILE A 1 105 ? -13.076 -7.105 12.885 1.00 75.00 105 ILE A N 1
ATOM 842 C CA . ILE A 1 105 ? -12.498 -5.754 12.885 1.00 75.00 105 ILE A CA 1
ATOM 843 C C . ILE A 1 105 ? -13.170 -4.866 11.820 1.00 75.00 105 ILE A C 1
ATOM 845 O O . ILE A 1 105 ? -12.961 -5.068 10.625 1.00 75.00 105 ILE A O 1
ATOM 849 N N . ASP A 1 106 ? -13.943 -3.873 12.269 1.00 82.94 106 ASP A N 1
ATOM 850 C CA . ASP A 1 106 ? -14.580 -2.865 11.421 1.00 82.94 106 ASP A CA 1
ATOM 851 C C . ASP A 1 106 ? -13.988 -1.483 11.717 1.00 82.94 106 ASP A C 1
ATOM 853 O O . ASP A 1 106 ? -14.342 -0.798 12.680 1.00 82.94 106 ASP A O 1
ATOM 857 N N . TYR A 1 107 ? -13.065 -1.061 10.854 1.00 84.56 107 TYR A N 1
ATOM 858 C CA . TYR A 1 107 ? -12.369 0.215 10.990 1.00 84.56 107 TYR A CA 1
ATOM 859 C C . TYR A 1 107 ? -13.275 1.442 10.820 1.00 84.56 107 TYR A C 1
ATOM 861 O O . TYR A 1 107 ? -12.857 2.545 11.177 1.00 84.56 107 TYR A O 1
ATOM 869 N N . SER A 1 108 ? -14.495 1.290 10.292 1.00 84.81 108 SER A N 1
ATOM 870 C CA . SER A 1 108 ? -15.447 2.402 10.176 1.00 84.81 108 SER A CA 1
ATOM 871 C C . SER A 1 108 ? -15.931 2.908 11.541 1.00 84.81 108 SER A C 1
ATOM 873 O O . SER A 1 108 ? -16.354 4.057 11.656 1.00 84.81 108 SER A O 1
ATOM 875 N N . LEU A 1 109 ? -15.781 2.092 12.591 1.00 86.25 109 LEU A N 1
ATOM 876 C CA . LEU A 1 109 ? -16.189 2.407 13.959 1.00 86.25 109 LEU A CA 1
ATOM 877 C C . LEU A 1 109 ? -15.162 3.241 14.736 1.00 86.25 109 LEU A C 1
ATOM 879 O O . LEU A 1 109 ? -15.488 3.729 15.814 1.00 86.25 109 LEU A O 1
ATOM 883 N N . ILE A 1 110 ? -13.940 3.440 14.221 1.00 89.81 110 ILE A N 1
ATOM 884 C CA . ILE A 1 110 ? -12.895 4.263 14.866 1.00 89.81 110 ILE A CA 1
ATOM 885 C C . ILE A 1 110 ? -13.415 5.645 15.319 1.00 89.81 110 ILE A C 1
ATOM 887 O O . ILE A 1 110 ? -13.224 5.984 16.489 1.00 89.81 110 ILE A O 1
ATOM 891 N N . PRO A 1 111 ? -14.069 6.465 14.466 1.00 91.56 111 PRO A N 1
ATOM 892 C CA . PRO A 1 111 ? -14.608 7.755 14.898 1.00 91.56 111 PRO A CA 1
ATOM 893 C C . PRO A 1 111 ? -15.667 7.606 15.995 1.00 91.56 111 PRO A C 1
ATOM 895 O O . PRO A 1 111 ? -15.607 8.318 16.993 1.00 91.56 111 PRO A O 1
ATOM 898 N N . THR A 1 112 ? -16.581 6.644 15.855 1.00 89.75 112 THR A N 1
ATOM 899 C CA . THR A 1 112 ? -17.630 6.371 16.846 1.00 89.75 112 THR A CA 1
ATOM 900 C C . THR A 1 112 ? -17.039 5.980 18.197 1.00 89.75 112 THR A C 1
ATOM 902 O O . THR A 1 112 ? -17.464 6.505 19.222 1.00 89.75 112 THR A O 1
ATOM 905 N N . LEU A 1 113 ? -16.021 5.115 18.202 1.00 89.88 113 LEU A N 1
ATOM 906 C CA . LEU A 1 113 ? -15.285 4.714 19.397 1.00 89.88 113 LEU A CA 1
ATOM 907 C C . LEU A 1 113 ? -14.639 5.919 20.082 1.00 89.88 113 LEU A C 1
ATOM 909 O O . LEU A 1 113 ? -14.821 6.094 21.282 1.00 89.88 113 LEU A O 1
ATOM 913 N N . LYS A 1 114 ? -13.948 6.787 19.333 1.00 92.31 114 LYS A N 1
ATOM 914 C CA . LYS A 1 114 ? -13.342 8.006 19.895 1.00 92.31 114 LYS A CA 1
ATOM 915 C C . LYS A 1 114 ? -14.380 8.916 20.543 1.00 92.31 114 LYS A C 1
ATOM 917 O O . LYS A 1 114 ? -14.170 9.370 21.665 1.00 92.31 114 LYS A O 1
ATOM 922 N N . THR A 1 115 ? -15.495 9.171 19.858 1.00 90.75 115 THR A N 1
ATOM 923 C CA . THR A 1 115 ? -16.582 9.999 20.396 1.00 90.75 115 THR A CA 1
ATOM 924 C C . THR A 1 115 ? -17.163 9.377 21.661 1.00 90.75 115 THR A C 1
ATOM 926 O O . THR A 1 115 ? -17.298 10.059 22.670 1.00 90.75 115 THR A O 1
ATOM 929 N N . MET A 1 116 ? -17.450 8.077 21.636 1.00 87.25 116 MET A N 1
ATOM 930 C CA . MET A 1 116 ? -18.017 7.358 22.772 1.00 87.25 116 MET A CA 1
ATOM 931 C C . MET A 1 116 ? -17.072 7.342 23.976 1.00 87.25 116 MET A C 1
ATOM 933 O O . MET A 1 116 ? -17.494 7.685 25.074 1.00 87.25 116 MET A O 1
ATOM 937 N N . ILE A 1 117 ? -15.789 7.028 23.781 1.00 90.38 117 ILE A N 1
ATOM 938 C CA . ILE A 1 117 ? -14.773 7.085 24.843 1.00 90.38 117 ILE A CA 1
ATOM 939 C C . ILE A 1 117 ? -14.687 8.498 25.424 1.00 90.38 117 ILE A C 1
ATOM 941 O O . ILE A 1 117 ? -14.622 8.652 26.638 1.00 90.38 117 ILE A O 1
ATOM 945 N N . SER A 1 118 ? -14.744 9.536 24.582 1.00 89.44 118 SER A N 1
ATOM 946 C CA . SER A 1 118 ? -14.728 10.928 25.047 1.00 89.44 118 SER A CA 1
ATOM 947 C C . SER A 1 118 ? -15.963 11.320 25.861 1.00 89.44 118 SER A C 1
ATOM 949 O O . SER A 1 118 ? -15.867 12.247 26.653 1.00 89.44 118 SER A O 1
ATOM 951 N N . ILE A 1 119 ? -17.111 10.674 25.640 1.00 86.25 119 ILE A N 1
ATOM 952 C CA . ILE A 1 119 ? -18.335 10.886 26.430 1.00 86.25 119 ILE A CA 1
ATOM 953 C C . ILE A 1 119 ? -18.292 10.071 27.733 1.00 86.25 119 ILE A C 1
ATOM 955 O O . ILE A 1 119 ? -18.964 10.420 28.704 1.00 86.25 119 ILE A O 1
ATOM 959 N N . MET A 1 120 ? -17.554 8.957 27.740 1.00 83.25 120 MET A N 1
ATOM 960 C CA . MET A 1 120 ? -17.488 8.030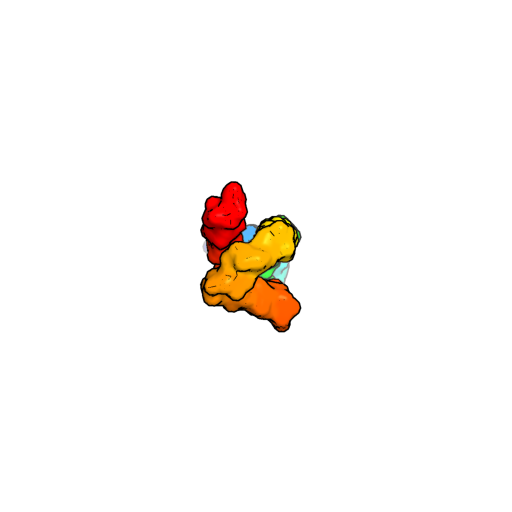 28.871 1.00 83.25 120 MET A CA 1
ATOM 961 C C . MET A 1 120 ? -16.386 8.332 29.885 1.00 83.25 120 MET A C 1
ATOM 963 O O . MET A 1 120 ? -16.525 7.898 31.031 1.00 83.25 120 MET A O 1
ATOM 967 N N . LYS A 1 121 ? -15.319 9.016 29.459 1.00 81.06 121 LYS A N 1
ATOM 968 C CA . LYS A 1 121 ? -14.321 9.642 30.339 1.00 81.06 121 LYS A CA 1
ATOM 969 C C . LYS A 1 121 ? -14.935 10.809 31.102 1.00 81.06 121 LYS A C 1
ATOM 971 O O . LYS A 1 121 ? -14.606 10.927 32.301 1.00 81.06 121 LYS A O 1
#

Secondary structure (DSSP, 8-state):
-HHHHHHHHHHHHHHHHHHTTS-HHHHHHHHHHT-HHHHHHHHHHH-PPPPHHHHHHHHHHHHHHHHHHHHHHHHHHHHHHHTHHHHTT-HHHHHHHHHHHHS---GGGHHHHHHHHHHH-

Sequence (121 aa):
MLIVLWILLTILIAVWASRWNRSPTGWFFVALIFSPVISAVALLIAGRVTTDAETQAQVNKMDARKNEFLFLRDEFMHLYISNEDKYSKNEAAKDVYVKLANSSIDYSLIPTLKTMISIMK

Radius of gyration: 27.72 Å; chains: 1; bounding box: 50×21×76 Å

Organism: Salmonella paratyphi B (NCBI:txid57045)